Protein AF-A0A2U2RK01-F1 (afdb_monomer_lite)

Organism: NCBI:txid2182385

Structure (mmCIF, N/CA/C/O backbone):
data_AF-A0A2U2RK01-F1
#
_entry.id   AF-A0A2U2RK01-F1
#
loop_
_atom_site.group_PDB
_atom_site.id
_atom_site.type_symbol
_atom_site.label_atom_id
_atom_site.label_alt_id
_atom_site.label_comp_id
_atom_site.label_asym_id
_atom_site.label_entity_id
_atom_site.label_seq_id
_atom_site.pdbx_PDB_ins_code
_atom_site.Cartn_x
_atom_site.Cartn_y
_atom_site.Cartn_z
_atom_site.occupancy
_atom_site.B_iso_or_equiv
_atom_site.auth_seq_id
_atom_site.auth_comp_id
_atom_site.auth_asym_id
_atom_site.auth_atom_id
_atom_site.pdbx_PDB_model_num
ATOM 1 N N . MET A 1 1 ? 11.256 9.545 -13.390 1.00 51.38 1 MET A N 1
ATOM 2 C CA . MET A 1 1 ? 10.132 8.646 -13.733 1.00 51.38 1 MET A CA 1
ATOM 3 C C . MET A 1 1 ? 8.916 9.046 -12.889 1.00 51.38 1 MET A C 1
ATOM 5 O O . MET A 1 1 ? 9.085 9.247 -11.694 1.00 51.38 1 MET A O 1
ATOM 9 N N . ARG A 1 2 ? 7.728 9.264 -13.479 1.00 51.72 2 ARG A N 1
ATOM 10 C CA . ARG A 1 2 ? 6.470 9.511 -12.735 1.00 51.72 2 ARG A CA 1
ATOM 11 C C . ARG A 1 2 ? 5.554 8.297 -12.930 1.00 51.72 2 ARG A C 1
ATOM 13 O O . ARG A 1 2 ? 4.910 8.184 -13.968 1.00 51.72 2 ARG A O 1
ATOM 20 N N . LEU A 1 3 ? 5.518 7.400 -11.941 1.00 50.62 3 LEU A N 1
ATOM 21 C CA . LEU A 1 3 ? 4.809 6.107 -11.976 1.00 50.62 3 LEU A CA 1
ATOM 22 C C . LEU A 1 3 ? 3.355 6.202 -12.465 1.00 50.62 3 LEU A C 1
ATOM 24 O O . LEU A 1 3 ? 2.925 5.431 -13.317 1.00 50.62 3 LEU A O 1
ATOM 28 N N . CYS A 1 4 ? 2.611 7.193 -11.974 1.00 52.88 4 CYS A N 1
ATOM 29 C CA . CYS A 1 4 ? 1.190 7.347 -12.290 1.00 52.88 4 CYS A CA 1
ATOM 30 C C . CYS A 1 4 ? 0.921 7.860 -13.714 1.00 52.88 4 CYS A C 1
ATOM 32 O O . CYS A 1 4 ? -0.192 7.718 -14.206 1.00 52.88 4 CYS A O 1
ATOM 34 N N . THR A 1 5 ? 1.909 8.474 -14.371 1.00 51.06 5 THR A N 1
ATOM 35 C CA . THR A 1 5 ? 1.738 9.061 -15.710 1.00 51.06 5 THR A CA 1
ATOM 36 C C . THR A 1 5 ? 1.883 8.011 -16.811 1.00 51.06 5 THR A C 1
ATOM 38 O O . THR A 1 5 ? 1.189 8.095 -17.815 1.00 51.06 5 THR A O 1
ATOM 41 N N . VAL A 1 6 ? 2.743 7.004 -16.616 1.00 51.81 6 VAL A N 1
ATOM 42 C CA . VAL A 1 6 ? 3.009 5.957 -17.622 1.00 51.81 6 VAL A CA 1
ATOM 43 C C . VAL A 1 6 ? 1.928 4.873 -17.622 1.00 51.81 6 VAL A C 1
ATOM 45 O O . VAL A 1 6 ? 1.561 4.372 -18.676 1.00 51.81 6 VAL A O 1
ATOM 48 N N . GLN A 1 7 ? 1.398 4.516 -16.451 1.00 55.75 7 GLN A N 1
ATOM 49 C CA . GLN A 1 7 ? 0.491 3.370 -16.309 1.00 55.75 7 GLN A CA 1
ATOM 50 C C . GLN A 1 7 ? -0.995 3.726 -16.486 1.00 55.75 7 GLN A C 1
ATOM 52 O O . GLN A 1 7 ? -1.832 2.829 -16.490 1.00 55.75 7 GLN A O 1
ATOM 57 N N . GLY A 1 8 ? -1.367 5.015 -16.542 1.00 51.00 8 GLY A N 1
ATOM 58 C CA . GLY A 1 8 ? -2.773 5.469 -16.567 1.00 51.00 8 GLY A CA 1
ATOM 59 C C . GLY A 1 8 ? -3.612 5.051 -15.343 1.00 51.00 8 GLY A C 1
ATOM 60 O O . GLY A 1 8 ? -4.748 5.490 -15.173 1.00 51.00 8 GLY A O 1
ATOM 61 N N . SER A 1 9 ? -3.060 4.222 -14.455 1.00 53.88 9 SER A N 1
ATOM 62 C CA . SER A 1 9 ? -3.678 3.746 -13.232 1.00 53.88 9 SER A CA 1
ATOM 63 C C . SER A 1 9 ? -3.215 4.621 -12.075 1.00 53.88 9 SER A C 1
ATOM 65 O O . SER A 1 9 ? -2.096 4.500 -11.575 1.00 53.88 9 SER A O 1
ATOM 67 N N . TYR A 1 10 ? -4.096 5.504 -11.619 1.00 43.69 10 TYR A N 1
ATOM 68 C CA . TYR A 1 10 ? -3.785 6.467 -10.564 1.00 43.69 10 TYR A CA 1
ATOM 69 C C . TYR A 1 10 ? -3.496 5.845 -9.188 1.00 43.69 10 TYR A C 1
ATOM 71 O O . TYR A 1 10 ? -3.038 6.565 -8.305 1.00 43.69 10 TYR A O 1
ATOM 79 N N . ARG A 1 11 ? -3.725 4.540 -8.974 1.00 54.22 11 ARG A N 1
ATOM 80 C CA . ARG A 1 11 ? -3.339 3.832 -7.739 1.00 54.22 11 ARG A CA 1
ATOM 81 C C . ARG A 1 11 ? -3.106 2.348 -7.997 1.00 54.22 11 ARG A C 1
ATOM 83 O O . ARG A 1 11 ? -4.047 1.559 -7.903 1.00 54.22 11 ARG A O 1
ATOM 90 N N . ALA A 1 12 ? -1.863 1.963 -8.256 1.00 63.78 12 ALA A N 1
ATOM 91 C CA . ALA A 1 12 ? -1.470 0.577 -8.067 1.00 63.78 12 ALA A CA 1
ATOM 92 C C . ALA A 1 12 ? -1.521 0.297 -6.554 1.00 63.78 12 ALA A C 1
ATOM 94 O O . ALA A 1 12 ? -0.853 0.965 -5.762 1.00 63.78 12 ALA A O 1
ATOM 95 N N . ARG A 1 13 ? -2.454 -0.558 -6.123 1.00 79.69 13 ARG A N 1
ATOM 96 C CA . ARG A 1 13 ? -2.609 -0.882 -4.702 1.00 79.69 13 ARG A CA 1
ATOM 97 C C . ARG A 1 13 ? -1.554 -1.915 -4.339 1.00 79.69 13 ARG A C 1
ATOM 99 O O . ARG A 1 13 ? -1.538 -2.985 -4.931 1.00 79.69 13 ARG A O 1
ATOM 106 N N . LEU A 1 14 ? -0.739 -1.595 -3.342 1.00 90.25 14 LEU A N 1
ATOM 107 C CA . LEU A 1 14 ? 0.258 -2.517 -2.798 1.00 90.25 14 LEU A CA 1
ATOM 108 C C . LEU A 1 14 ? -0.373 -3.564 -1.876 1.00 90.25 14 LEU A C 1
ATOM 110 O O . LEU A 1 14 ? 0.243 -4.573 -1.594 1.00 90.25 14 LEU A O 1
ATOM 114 N N . THR A 1 15 ? -1.608 -3.349 -1.422 1.00 92.00 15 THR A N 1
ATOM 115 C CA . THR A 1 15 ? -2.321 -4.280 -0.548 1.00 92.00 15 THR A CA 1
ATOM 116 C C . THR A 1 15 ? -3.814 -4.384 -0.922 1.00 92.00 15 THR A C 1
ATOM 118 O O . THR A 1 15 ? -4.395 -3.426 -1.457 1.00 92.00 15 THR A O 1
ATOM 121 N N . PRO A 1 16 ? -4.459 -5.536 -0.645 1.00 92.19 16 PRO A N 1
ATOM 122 C CA . PRO A 1 16 ? -5.903 -5.773 -0.715 1.00 92.19 16 PRO A CA 1
ATOM 123 C C . PRO A 1 16 ? -6.808 -4.617 -0.287 1.00 92.19 16 PRO A C 1
ATOM 125 O O . PRO A 1 16 ? -6.508 -3.860 0.639 1.00 92.19 16 PRO A O 1
ATOM 128 N N . LYS A 1 17 ? -7.998 -4.501 -0.887 1.00 91.69 17 LYS A N 1
ATOM 129 C CA . LYS A 1 17 ? -9.002 -3.564 -0.344 1.00 91.69 17 LYS A CA 1
ATOM 130 C C . LYS A 1 17 ? -9.467 -4.093 1.026 1.00 91.69 17 LYS A C 1
ATOM 132 O O . LYS A 1 17 ? -9.724 -5.287 1.113 1.00 91.69 17 LYS A O 1
ATOM 137 N N . PRO A 1 18 ? -9.680 -3.258 2.064 1.00 93.94 18 PRO A N 1
ATOM 138 C CA . PRO A 1 18 ? -10.043 -3.753 3.399 1.00 93.94 18 PRO A CA 1
ATOM 139 C C . PRO A 1 18 ? -11.212 -4.747 3.403 1.00 93.94 18 PRO A C 1
ATOM 141 O O . PRO A 1 18 ? -11.129 -5.805 4.019 1.00 93.94 18 PRO A O 1
ATOM 144 N N . TRP A 1 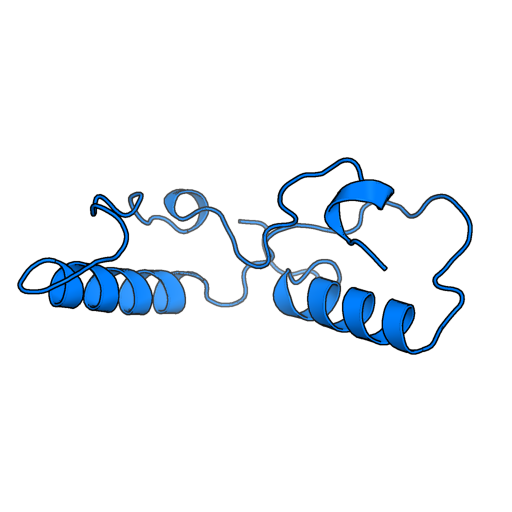19 ? -12.265 -4.471 2.631 1.00 93.25 19 TRP A N 1
ATOM 145 C CA . TRP A 1 19 ? -13.453 -5.327 2.583 1.00 93.25 19 TRP A CA 1
ATOM 146 C C . TRP A 1 19 ? -13.225 -6.684 1.914 1.00 93.25 19 TRP A C 1
ATOM 148 O O . TRP A 1 19 ? -13.994 -7.607 2.156 1.00 93.25 19 TRP A O 1
ATOM 158 N N . ARG A 1 20 ? -12.180 -6.834 1.096 1.00 93.75 20 ARG A N 1
ATOM 159 C CA . ARG A 1 20 ? -11.813 -8.125 0.502 1.00 93.75 20 ARG A CA 1
ATOM 160 C C . ARG A 1 20 ? -11.078 -9.039 1.489 1.00 93.75 20 ARG A C 1
ATOM 162 O O . ARG A 1 20 ? -11.071 -10.244 1.289 1.00 93.75 20 ARG A O 1
ATOM 169 N N . VAL A 1 21 ? -10.547 -8.480 2.581 1.00 94.31 21 VAL A N 1
ATOM 170 C CA . VAL A 1 21 ? -9.972 -9.220 3.722 1.00 94.31 21 VAL A CA 1
ATOM 171 C C . VAL A 1 21 ? -10.868 -9.147 4.968 1.00 94.31 21 VAL A C 1
ATOM 173 O O . VAL A 1 21 ? -10.401 -9.256 6.098 1.00 94.31 21 VAL A O 1
ATOM 176 N N . GLY A 1 22 ? -12.173 -8.914 4.784 1.00 93.94 22 GLY A N 1
ATOM 177 C CA . GLY A 1 22 ? -13.149 -8.915 5.880 1.00 93.94 22 GLY A CA 1
ATOM 178 C C . GLY A 1 22 ? -13.038 -7.730 6.848 1.00 93.94 22 GLY A C 1
ATOM 179 O O . GLY A 1 22 ? -13.519 -7.808 7.978 1.00 93.94 22 GLY A O 1
ATOM 180 N N . ARG A 1 23 ? -12.408 -6.621 6.440 1.00 95.12 23 ARG A N 1
ATOM 181 C CA . ARG A 1 23 ? -12.277 -5.399 7.249 1.00 95.12 23 ARG A CA 1
ATOM 182 C C . ARG A 1 23 ? -13.126 -4.260 6.696 1.00 95.12 23 ARG A C 1
ATOM 184 O O . ARG A 1 23 ? -13.175 -4.012 5.494 1.00 95.12 23 ARG A O 1
ATOM 191 N N . ALA A 1 24 ? -13.765 -3.512 7.588 1.00 94.12 24 ALA A N 1
ATOM 192 C CA . ALA A 1 24 ? -14.452 -2.284 7.211 1.00 94.12 24 ALA A CA 1
ATOM 193 C C . ALA A 1 24 ? -13.450 -1.216 6.740 1.00 94.12 24 ALA A C 1
ATOM 195 O O . ALA A 1 24 ? -12.290 -1.201 7.160 1.00 94.12 24 ALA A O 1
ATOM 196 N N . ALA A 1 25 ? -13.905 -0.297 5.888 1.00 91.94 25 ALA A N 1
ATOM 197 C CA . ALA A 1 25 ? -13.110 0.869 5.526 1.00 91.94 25 ALA A CA 1
ATOM 198 C C . ALA A 1 25 ? -12.824 1.734 6.765 1.00 91.94 25 ALA A C 1
ATOM 200 O O . ALA A 1 25 ? -13.685 1.912 7.630 1.00 91.94 25 ALA A O 1
ATOM 201 N N . LEU A 1 26 ? -11.615 2.290 6.836 1.00 93.75 26 LEU A N 1
ATOM 202 C CA . LEU A 1 26 ? -11.242 3.234 7.878 1.00 93.75 26 LEU A CA 1
ATOM 203 C C . LEU A 1 26 ? -12.086 4.511 7.765 1.00 93.75 26 LEU A C 1
ATOM 205 O O . LEU A 1 26 ? -12.047 5.202 6.749 1.00 93.75 26 LEU A O 1
ATOM 209 N N . SER A 1 27 ? -12.806 4.848 8.831 1.00 91.50 27 SER A N 1
ATOM 210 C CA . SER A 1 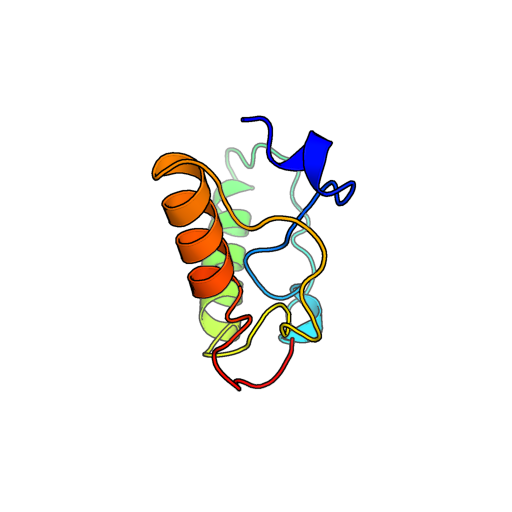27 ? -13.597 6.075 8.941 1.00 91.50 27 SER A CA 1
ATOM 211 C C . SER A 1 27 ? -12.923 7.079 9.880 1.00 91.50 27 SER A C 1
ATOM 213 O O . SER A 1 27 ? -13.320 7.239 11.037 1.00 91.50 27 SER A O 1
ATOM 215 N N . VAL A 1 28 ? -11.868 7.736 9.395 1.00 94.25 28 VAL A N 1
ATOM 216 C CA . VAL A 1 28 ? -11.206 8.858 10.085 1.00 94.25 28 VAL A CA 1
ATOM 217 C C . VAL A 1 28 ? -10.960 9.998 9.107 1.00 94.25 28 VAL A C 1
ATOM 219 O O . VAL A 1 28 ? -10.739 9.769 7.917 1.00 94.25 28 VAL A O 1
ATOM 222 N N . ARG A 1 29 ? -10.982 11.232 9.611 1.00 93.81 29 ARG A N 1
ATOM 223 C CA . ARG A 1 29 ? -10.456 12.376 8.866 1.00 93.81 29 ARG A CA 1
ATOM 224 C C . ARG A 1 29 ? -8.936 12.237 8.801 1.00 93.81 29 ARG A C 1
ATOM 226 O O . ARG A 1 29 ? -8.322 11.900 9.808 1.00 93.81 29 ARG A O 1
ATOM 233 N N . TRP A 1 30 ? -8.359 12.468 7.625 1.00 89.56 30 TRP A N 1
ATOM 234 C CA . TRP A 1 30 ? -6.910 12.505 7.444 1.00 89.56 30 TRP A CA 1
ATOM 235 C C . TRP A 1 30 ? -6.414 13.960 7.431 1.00 89.56 30 TRP A C 1
ATOM 237 O O . TRP A 1 30 ? -7.071 14.790 6.793 1.00 89.56 30 TRP A O 1
ATOM 247 N N . PRO A 1 31 ? -5.274 14.278 8.067 1.00 93.56 31 PRO A N 1
ATOM 248 C CA . PRO A 1 31 ? -4.477 13.408 8.941 1.00 93.56 31 PRO A CA 1
ATOM 249 C C . PRO A 1 31 ? -5.242 13.002 10.210 1.00 93.56 31 PRO A C 1
ATOM 251 O O . PRO A 1 31 ? -6.075 13.754 10.712 1.00 93.56 31 PRO A O 1
ATOM 254 N N . ALA A 1 32 ? -5.009 11.774 10.681 1.00 94.62 32 ALA A N 1
ATOM 255 C CA . ALA A 1 32 ? -5.595 11.299 11.930 1.00 94.62 32 ALA A CA 1
ATOM 256 C C . ALA A 1 32 ? -4.795 11.880 13.101 1.00 94.62 32 ALA A C 1
ATOM 258 O O . ALA A 1 32 ? -3.629 11.547 13.269 1.00 94.62 32 ALA A O 1
ATOM 259 N N . GLU A 1 33 ? -5.423 12.738 13.901 1.00 94.38 33 GLU A N 1
ATOM 260 C CA . GLU A 1 33 ? -4.769 13.467 14.992 1.00 94.38 33 GLU A CA 1
ATOM 261 C C . GLU A 1 33 ? -5.565 13.334 16.297 1.00 94.38 33 GLU A C 1
ATOM 263 O O . GLU A 1 33 ? -6.774 13.061 16.293 1.00 94.38 33 GLU A O 1
ATOM 268 N N . GLY A 1 34 ? -4.883 13.517 17.430 1.00 93.50 34 GLY A N 1
ATOM 269 C CA . GLY A 1 34 ? -5.492 13.450 18.757 1.00 93.50 34 GLY A CA 1
ATOM 270 C C . GLY A 1 34 ? -6.231 12.119 18.986 1.00 93.50 34 GLY A C 1
ATOM 271 O O . GLY A 1 34 ? -5.678 11.055 18.700 1.00 93.50 34 GLY A O 1
ATOM 272 N N . PRO A 1 35 ? -7.496 12.133 19.449 1.00 90.31 35 PRO A N 1
ATOM 273 C CA . PRO A 1 35 ? -8.264 10.906 19.687 1.00 90.31 35 PRO A CA 1
ATOM 274 C C . PRO A 1 35 ? -8.450 10.010 18.449 1.00 90.31 35 PRO A C 1
ATOM 276 O O . PRO A 1 35 ? -8.652 8.802 18.586 1.00 90.31 35 PRO A O 1
ATOM 279 N N . ALA A 1 36 ? -8.378 10.565 17.231 1.00 95.25 36 ALA A N 1
ATOM 280 C CA . ALA A 1 36 ? -8.523 9.789 15.998 1.00 95.25 36 ALA A CA 1
ATOM 281 C C . ALA A 1 36 ? -7.291 8.922 15.691 1.00 95.25 36 ALA A C 1
ATOM 283 O O . ALA A 1 36 ? -7.416 7.926 14.972 1.00 95.25 36 ALA A O 1
ATOM 284 N N . GLN A 1 37 ? -6.126 9.259 16.251 1.00 96.81 37 GLN A N 1
ATOM 285 C CA . GLN A 1 37 ? -4.887 8.528 16.007 1.00 96.81 37 GLN A CA 1
ATOM 286 C C . GLN A 1 37 ? -4.941 7.102 16.566 1.00 96.81 37 GLN A C 1
ATOM 288 O O . GLN A 1 37 ? -4.633 6.152 15.850 1.00 96.81 37 GLN A O 1
ATOM 293 N N . ALA A 1 38 ? -5.458 6.917 17.784 1.00 95.38 38 ALA A N 1
ATOM 294 C CA . ALA A 1 38 ? -5.625 5.583 18.364 1.00 95.38 38 ALA A CA 1
ATOM 295 C C . ALA A 1 38 ? -6.553 4.689 17.515 1.00 95.38 38 ALA A C 1
ATOM 297 O O . ALA A 1 38 ? -6.287 3.498 17.330 1.00 95.38 38 ALA A O 1
ATOM 298 N N . LYS A 1 39 ? -7.622 5.269 16.942 1.00 95.50 39 LYS A N 1
ATOM 299 C CA . LYS A 1 39 ? -8.533 4.567 16.021 1.00 95.50 39 LYS A CA 1
ATOM 300 C C . LYS A 1 39 ? -7.833 4.189 14.714 1.00 95.50 39 LYS A C 1
ATOM 302 O O . LYS A 1 39 ? -8.011 3.067 14.245 1.00 95.50 39 LYS A O 1
ATOM 307 N N . TYR A 1 40 ? -7.047 5.101 14.140 1.00 96.50 40 TYR A N 1
ATOM 308 C CA . TYR A 1 40 ? -6.230 4.830 12.956 1.00 96.50 40 TYR A CA 1
ATOM 309 C C . TYR A 1 40 ? -5.264 3.668 13.205 1.00 96.50 40 TYR A C 1
ATOM 311 O O . TYR A 1 40 ? -5.303 2.679 12.481 1.00 96.50 40 TYR A O 1
ATOM 319 N N . GLU A 1 41 ? -4.463 3.738 14.265 1.00 96.12 41 GLU A N 1
ATOM 320 C CA . GLU A 1 41 ? -3.453 2.725 14.577 1.00 96.12 41 GLU A CA 1
ATOM 321 C C . GLU A 1 41 ? -4.072 1.355 14.883 1.00 96.12 41 GLU A C 1
ATOM 323 O O . GLU A 1 41 ? -3.580 0.324 14.423 1.00 96.12 41 GLU A O 1
ATOM 328 N N . SER A 1 42 ? -5.180 1.328 15.631 1.00 95.31 42 SER A N 1
ATOM 329 C CA . SER A 1 42 ? -5.936 0.097 15.890 1.00 95.31 42 SER A CA 1
ATOM 330 C C . SER A 1 42 ? -6.461 -0.529 14.596 1.00 95.31 42 SER A C 1
ATOM 332 O O . SER A 1 42 ? -6.358 -1.746 14.401 1.00 95.31 42 SER A O 1
ATOM 334 N N . TRP A 1 43 ? -6.982 0.299 13.687 1.00 96.44 43 TRP A N 1
ATOM 335 C CA . TRP A 1 43 ? -7.450 -0.159 12.387 1.00 96.44 43 TRP A CA 1
ATOM 336 C C . TRP A 1 43 ? -6.301 -0.684 11.521 1.00 96.44 43 TRP A C 1
ATOM 338 O O . TRP A 1 43 ? -6.452 -1.758 10.945 1.00 96.44 43 TRP A O 1
ATOM 348 N N . VAL A 1 44 ? -5.155 0.010 11.478 1.00 95.12 44 VAL A N 1
ATOM 349 C CA . VAL A 1 44 ? -3.961 -0.418 10.727 1.00 95.12 44 VAL A CA 1
ATOM 350 C C . VAL A 1 44 ? -3.500 -1.792 11.198 1.00 95.12 44 VAL A C 1
ATOM 352 O O . VAL A 1 44 ? -3.453 -2.710 10.385 1.00 95.12 44 VAL A O 1
ATOM 355 N N . ARG A 1 45 ? -3.295 -1.988 12.508 1.00 95.44 45 ARG A N 1
ATOM 356 C CA . ARG A 1 45 ? -2.891 -3.296 13.060 1.00 95.44 45 ARG A CA 1
ATOM 357 C C . ARG A 1 45 ? -3.879 -4.410 12.708 1.00 95.44 45 ARG A C 1
ATOM 359 O O . ARG A 1 45 ? -3.489 -5.518 12.347 1.00 95.44 45 ARG A O 1
ATOM 366 N N . SER A 1 46 ? -5.177 -4.117 12.798 1.00 95.06 46 SER A N 1
ATOM 367 C CA . SER A 1 46 ? -6.235 -5.088 12.485 1.00 95.06 46 SER A CA 1
ATOM 368 C C . SER A 1 46 ? -6.299 -5.427 10.993 1.00 95.06 46 SER A C 1
ATOM 370 O O . SER A 1 46 ? -6.615 -6.561 10.622 1.00 95.06 46 SER A O 1
ATOM 372 N N . TYR A 1 47 ? -6.033 -4.441 10.137 1.00 95.25 47 TYR A N 1
ATOM 373 C CA . TYR A 1 47 ? -5.959 -4.603 8.692 1.00 95.25 47 TYR A CA 1
ATOM 374 C C . TYR A 1 47 ? -4.726 -5.412 8.290 1.00 95.25 47 TYR A C 1
ATOM 376 O O . TYR A 1 47 ? -4.885 -6.417 7.606 1.00 95.25 47 TYR A O 1
ATOM 384 N N . GLU A 1 48 ? -3.541 -5.055 8.786 1.00 93.19 48 GLU A N 1
ATOM 385 C CA . GLU A 1 48 ? -2.286 -5.777 8.540 1.00 93.19 48 GLU A CA 1
ATOM 386 C C . GLU A 1 48 ? -2.375 -7.240 8.982 1.00 93.19 48 GLU A C 1
ATOM 388 O O . GLU A 1 48 ? -2.006 -8.139 8.232 1.00 93.19 48 GLU A O 1
ATOM 393 N N . SER A 1 49 ? -2.974 -7.507 10.147 1.00 93.50 49 SER A N 1
ATOM 394 C CA . SER A 1 49 ? -3.226 -8.876 10.608 1.00 93.50 49 SER A CA 1
ATOM 395 C C . SER A 1 49 ? -4.170 -9.661 9.684 1.00 93.50 49 SER A C 1
ATOM 397 O O . SER A 1 49 ? -4.016 -10.873 9.546 1.00 93.50 49 SER A O 1
ATOM 399 N N . ALA 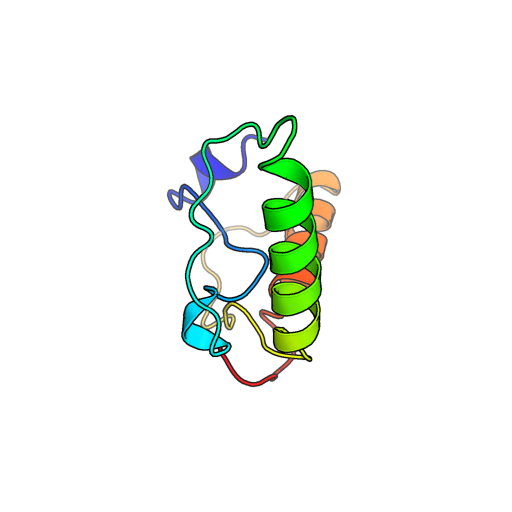A 1 50 ? -5.133 -8.997 9.035 1.00 93.69 50 ALA A N 1
ATOM 400 C CA . ALA A 1 50 ? -6.068 -9.637 8.105 1.00 93.69 50 ALA A CA 1
ATOM 401 C C . ALA A 1 50 ? 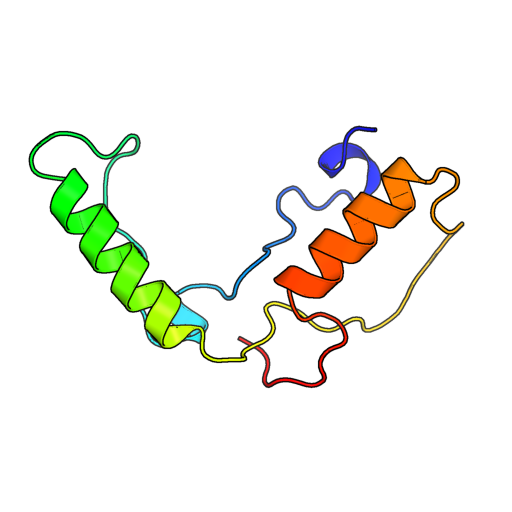-5.520 -9.819 6.684 1.00 93.69 50 ALA A C 1
ATOM 403 O O . ALA A 1 50 ? -6.064 -10.633 5.941 1.00 93.69 50 ALA A O 1
ATOM 404 N N . LEU A 1 51 ? -4.460 -9.101 6.298 1.00 90.44 51 LEU A N 1
ATOM 405 C CA . LEU A 1 51 ? -3.824 -9.276 4.990 1.00 90.44 51 LEU A CA 1
ATOM 406 C C . LEU A 1 51 ? -3.331 -10.711 4.783 1.00 90.44 51 LEU A C 1
ATOM 408 O O . LEU A 1 51 ? -3.455 -11.258 3.685 1.00 90.44 51 LEU A O 1
ATOM 412 N N . GLY A 1 52 ? -2.794 -11.331 5.840 1.00 86.00 52 GLY A N 1
ATOM 413 C CA . GLY A 1 52 ? -2.212 -12.667 5.768 1.00 86.00 52 GLY A CA 1
ATOM 414 C C . GLY A 1 52 ? -1.161 -12.747 4.657 1.00 86.00 52 GLY A C 1
ATOM 415 O O . GLY A 1 52 ? -0.218 -11.964 4.632 1.00 86.00 52 GLY A O 1
ATOM 416 N N . ARG A 1 53 ? -1.338 -13.693 3.727 1.00 85.38 53 ARG A N 1
ATOM 417 C CA . ARG A 1 53 ? -0.514 -13.822 2.511 1.00 85.38 53 ARG A CA 1
ATOM 418 C C . ARG A 1 53 ? -1.271 -13.440 1.235 1.00 85.38 53 ARG A C 1
ATOM 420 O O . ARG A 1 53 ? -0.874 -13.880 0.164 1.00 85.38 53 ARG A O 1
ATOM 427 N N . ALA A 1 54 ? -2.381 -12.709 1.327 1.00 91.81 54 ALA A N 1
ATOM 428 C CA . ALA A 1 54 ? -3.222 -12.424 0.168 1.00 91.81 54 ALA A CA 1
ATOM 429 C C . ALA A 1 54 ? -2.544 -11.461 -0.820 1.00 91.81 54 ALA A C 1
ATOM 431 O O . ALA A 1 54 ? -1.908 -10.488 -0.421 1.00 91.81 54 ALA A O 1
ATOM 432 N N . ALA A 1 55 ? -2.733 -11.713 -2.114 1.00 93.25 55 ALA A N 1
ATOM 433 C CA . ALA A 1 55 ? -2.247 -10.847 -3.180 1.00 93.25 55 ALA A CA 1
ATOM 434 C C . ALA A 1 55 ? -3.303 -9.790 -3.540 1.00 93.25 55 ALA A C 1
ATOM 436 O O . ALA A 1 55 ? -4.491 -10.093 -3.671 1.00 93.25 55 ALA A O 1
ATOM 437 N N . ALA A 1 56 ? -2.870 -8.542 -3.728 1.00 92.69 56 ALA A N 1
ATOM 438 C CA . ALA A 1 56 ? -3.727 -7.429 -4.142 1.00 92.69 56 ALA A CA 1
ATOM 439 C C . ALA A 1 56 ? -4.163 -7.551 -5.612 1.00 92.69 56 ALA A C 1
ATOM 441 O O . ALA A 1 56 ? -5.230 -7.074 -6.014 1.00 92.69 56 ALA A O 1
ATOM 442 N N . CYS A 1 57 ? -3.314 -8.163 -6.434 1.00 90.44 57 CYS A N 1
ATOM 443 C CA . CYS A 1 57 ? -3.563 -8.423 -7.842 1.00 90.44 57 CYS A CA 1
ATOM 444 C C . CYS A 1 57 ? -2.813 -9.680 -8.294 1.00 90.44 57 CYS A C 1
ATOM 446 O O . CYS A 1 57 ? -2.063 -10.282 -7.535 1.00 90.44 57 CYS A O 1
ATOM 448 N N . ARG A 1 58 ? -3.039 -10.087 -9.543 1.00 91.12 58 ARG A N 1
ATOM 449 C CA . ARG A 1 58 ? -2.263 -11.131 -10.212 1.00 91.12 58 ARG A CA 1
ATOM 450 C C . ARG A 1 58 ? -1.846 -10.620 -11.576 1.00 91.12 58 ARG A C 1
ATOM 452 O O . ARG A 1 58 ? -2.683 -10.053 -12.286 1.00 91.12 58 ARG A O 1
ATOM 459 N N . ARG A 1 59 ? -0.587 -10.839 -11.954 1.00 89.06 59 ARG A N 1
ATOM 460 C CA . ARG A 1 59 ? -0.133 -10.544 -13.310 1.00 89.06 59 ARG A CA 1
ATOM 461 C C . ARG A 1 59 ? -0.838 -11.483 -14.282 1.00 89.06 59 ARG A C 1
ATOM 463 O O . ARG A 1 59 ? -0.715 -12.699 -14.194 1.00 89.06 59 ARG A O 1
ATOM 470 N N . VAL A 1 60 ? -1.608 -10.901 -15.196 1.00 89.50 60 VAL A N 1
ATOM 471 C CA . VAL A 1 60 ? -2.275 -11.651 -16.270 1.00 89.50 60 VAL A CA 1
ATOM 472 C C . VAL A 1 60 ? -1.408 -11.651 -17.524 1.00 89.50 60 VAL A C 1
ATOM 474 O O . VAL A 1 60 ? -1.289 -12.674 -18.186 1.00 89.50 60 VAL A O 1
ATOM 477 N N . TRP A 1 61 ? -0.798 -10.508 -17.844 1.00 84.38 61 TRP A N 1
ATOM 478 C CA . TRP A 1 61 ? 0.019 -10.325 -19.038 1.00 84.38 61 TRP A CA 1
ATOM 479 C C . TRP A 1 61 ? 0.858 -9.038 -18.938 1.00 84.38 61 TRP A C 1
ATOM 481 O O . TRP A 1 61 ? 0.561 -8.171 -18.113 1.00 84.38 61 TRP A O 1
ATOM 491 N N . TRP A 1 62 ? 1.890 -8.917 -19.778 1.00 82.50 62 TRP A N 1
ATOM 492 C CA . TRP A 1 62 ? 2.740 -7.732 -19.920 1.00 82.50 62 TRP A CA 1
ATOM 493 C C . TRP A 1 62 ? 2.742 -7.245 -21.372 1.00 82.50 62 TRP A C 1
ATOM 495 O O . TRP A 1 62 ? 2.953 -8.044 -22.283 1.00 82.50 62 TRP A O 1
ATOM 505 N N . ASN A 1 63 ? 2.590 -5.933 -21.575 1.00 82.44 63 ASN A N 1
ATOM 506 C CA . ASN A 1 63 ? 2.698 -5.289 -22.885 1.00 82.44 63 ASN A CA 1
ATOM 507 C C . ASN A 1 63 ? 3.847 -4.281 -22.930 1.00 82.44 63 ASN A C 1
ATOM 509 O O . ASN A 1 63 ? 4.078 -3.567 -21.957 1.00 82.44 63 ASN A O 1
ATOM 513 N N . GLY A 1 64 ? 4.440 -4.109 -24.109 1.00 81.00 64 GLY A N 1
ATOM 514 C CA . GLY A 1 64 ? 5.384 -3.033 -24.389 1.00 81.00 64 GLY A CA 1
ATOM 515 C C . 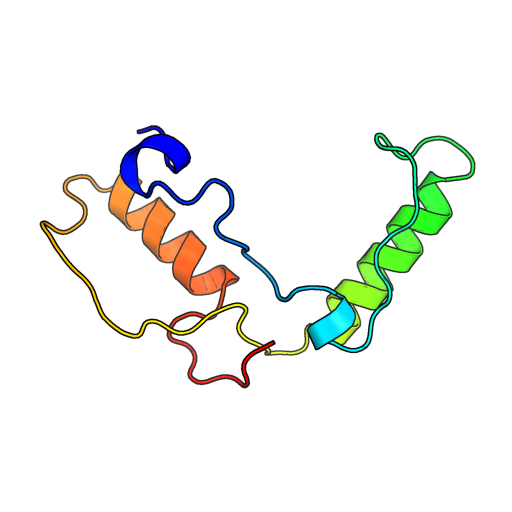GLY A 1 64 ? 6.817 -3.326 -23.949 1.00 81.00 64 GLY A C 1
ATOM 516 O O . GLY A 1 64 ? 7.161 -4.429 -23.520 1.00 81.00 64 GLY A O 1
ATOM 517 N N . VAL A 1 65 ? 7.671 -2.314 -24.103 1.00 80.56 65 VAL A N 1
ATOM 518 C CA . VAL A 1 65 ? 9.098 -2.413 -23.782 1.00 80.56 65 VAL A CA 1
ATOM 519 C C . VAL A 1 65 ? 9.272 -2.483 -22.264 1.00 80.56 65 VAL A C 1
ATOM 521 O O . VAL A 1 65 ? 8.670 -1.703 -21.527 1.00 80.56 65 VAL A O 1
ATOM 524 N N . GLY A 1 66 ? 10.080 -3.442 -21.807 1.00 81.25 66 GLY A N 1
ATOM 525 C CA . GLY A 1 66 ? 10.434 -3.611 -20.397 1.00 81.25 66 GLY A CA 1
ATOM 526 C C . GLY A 1 66 ? 11.158 -2.393 -19.798 1.00 81.25 66 GLY A C 1
ATOM 527 O O . GLY A 1 66 ? 11.539 -1.476 -20.528 1.00 81.25 66 GLY A O 1
ATOM 528 N N . PRO A 1 67 ? 11.382 -2.373 -18.471 1.00 85.19 67 PRO A N 1
ATOM 529 C CA . PRO A 1 67 ? 12.085 -1.277 -17.802 1.00 85.19 67 PRO A CA 1
ATOM 530 C C . PRO A 1 67 ? 13.490 -1.059 -18.386 1.00 85.19 67 PRO A C 1
ATOM 532 O O . PRO A 1 67 ? 14.305 -1.985 -18.437 1.00 85.19 67 PRO A O 1
ATOM 535 N N . ALA A 1 68 ? 13.787 0.177 -18.785 1.00 86.81 68 ALA A N 1
ATOM 536 C CA . ALA A 1 68 ? 15.027 0.562 -19.454 1.00 86.81 68 ALA A CA 1
ATOM 537 C C . ALA A 1 68 ? 16.167 0.794 -18.450 1.00 86.81 68 ALA A C 1
ATOM 539 O O . ALA A 1 68 ? 17.311 0.416 -18.708 1.00 86.81 68 ALA A O 1
ATOM 540 N N . THR A 1 69 ? 15.864 1.359 -17.278 1.00 89.31 69 THR A N 1
ATOM 541 C CA . THR A 1 69 ? 16.875 1.687 -16.253 1.00 89.31 69 THR A CA 1
ATOM 542 C C . THR A 1 69 ? 16.778 0.799 -15.010 1.00 89.31 69 THR A C 1
ATOM 544 O O . THR A 1 69 ? 15.737 0.198 -14.738 1.00 89.31 69 THR A O 1
ATOM 547 N N . ASP A 1 70 ? 17.849 0.748 -14.211 1.00 91.44 70 ASP A N 1
ATOM 548 C CA . ASP A 1 70 ? 17.849 0.011 -12.938 1.00 91.44 70 ASP A CA 1
ATOM 549 C C . ASP A 1 70 ? 16.821 0.555 -11.946 1.00 91.44 70 ASP A C 1
ATOM 551 O O . ASP A 1 70 ? 16.150 -0.221 -11.272 1.00 91.44 70 ASP A O 1
ATOM 555 N N . GLY A 1 71 ? 16.627 1.876 -11.908 1.00 87.50 71 GLY A N 1
ATOM 556 C CA . GLY A 1 71 ? 15.608 2.482 -11.052 1.00 87.50 71 GLY A CA 1
ATOM 557 C C . GLY A 1 71 ? 14.192 2.038 -11.429 1.00 87.50 71 GLY A C 1
ATOM 558 O O . GLY A 1 71 ? 13.363 1.801 -10.556 1.00 87.50 71 GLY A O 1
ATOM 559 N N . GLU A 1 72 ? 13.909 1.861 -12.722 1.00 84.94 72 GLU A N 1
ATOM 560 C CA . GLU A 1 72 ? 12.611 1.345 -13.174 1.00 84.94 72 GLU A CA 1
ATOM 561 C C . GLU A 1 72 ? 12.431 -0.128 -12.799 1.00 84.94 72 GLU A C 1
ATOM 563 O O . GLU A 1 72 ? 11.362 -0.505 -12.318 1.00 84.94 72 GLU A O 1
ATOM 568 N N . ARG A 1 73 ? 13.486 -0.940 -12.947 1.00 87.69 73 ARG A N 1
ATOM 569 C CA . ARG A 1 73 ? 13.495 -2.348 -12.519 1.00 87.69 73 ARG A CA 1
ATOM 570 C C . ARG A 1 73 ? 13.238 -2.490 -11.019 1.00 87.69 73 ARG A C 1
ATOM 572 O O . ARG A 1 73 ? 12.400 -3.295 -10.629 1.00 87.69 73 ARG A O 1
ATOM 579 N N . GLN A 1 74 ? 13.912 -1.691 -10.194 1.00 90.12 74 GLN A N 1
ATOM 580 C CA . GLN A 1 74 ? 13.776 -1.726 -8.734 1.00 90.12 74 GLN A CA 1
ATOM 581 C C . GLN A 1 74 ? 12.364 -1.357 -8.277 1.00 90.12 74 GLN A C 1
ATOM 583 O O . GLN A 1 74 ? 11.793 -2.023 -7.419 1.00 90.12 74 GLN A O 1
ATOM 588 N N . VAL A 1 75 ? 11.783 -0.313 -8.868 1.00 87.50 75 VAL A N 1
ATOM 589 C CA . VAL A 1 75 ? 10.431 0.132 -8.521 1.00 87.50 75 VAL A CA 1
ATOM 590 C C . VAL A 1 75 ? 9.378 -0.902 -8.922 1.00 87.50 75 VAL A C 1
ATOM 592 O O . VAL A 1 75 ? 8.463 -1.157 -8.140 1.00 87.50 75 VAL A O 1
ATOM 595 N N . LEU A 1 76 ? 9.500 -1.502 -10.112 1.00 87.31 76 LEU A N 1
ATOM 596 C CA . LEU A 1 76 ? 8.590 -2.565 -10.547 1.00 87.31 76 LEU A CA 1
ATOM 597 C C . LEU A 1 76 ? 8.715 -3.800 -9.651 1.00 87.31 76 LEU A C 1
ATOM 599 O O . LEU A 1 76 ? 7.703 -4.270 -9.148 1.00 87.31 76 LEU A O 1
ATOM 603 N N . ALA A 1 77 ? 9.940 -4.252 -9.366 1.00 89.94 77 ALA A N 1
ATOM 604 C CA . ALA A 1 77 ? 10.176 -5.387 -8.476 1.00 89.94 77 ALA A CA 1
ATOM 605 C C . ALA A 1 77 ? 9.563 -5.165 -7.083 1.00 89.94 77 ALA A C 1
ATOM 607 O O . ALA A 1 77 ? 8.833 -6.024 -6.597 1.00 89.94 77 ALA A O 1
ATOM 608 N N . LEU A 1 78 ? 9.778 -3.988 -6.482 1.00 91.56 78 LEU A N 1
ATOM 609 C CA . LEU A 1 78 ? 9.188 -3.640 -5.186 1.00 91.56 78 LEU A CA 1
ATOM 610 C C . LEU A 1 78 ? 7.654 -3.627 -5.240 1.00 91.56 78 LEU A C 1
ATOM 612 O O . LEU A 1 78 ? 6.984 -4.097 -4.323 1.00 91.56 78 LEU A O 1
ATOM 616 N N . HIS A 1 79 ? 7.079 -3.080 -6.311 1.00 90.12 79 HIS A N 1
ATOM 617 C CA . HIS A 1 79 ? 5.633 -3.084 -6.500 1.00 90.12 79 HIS A CA 1
ATOM 618 C C . HIS A 1 79 ? 5.081 -4.514 -6.600 1.00 90.12 79 HIS A C 1
ATOM 620 O O . HIS A 1 79 ? 4.075 -4.842 -5.964 1.00 90.12 79 HIS A O 1
ATOM 626 N N . ASP A 1 80 ? 5.718 -5.357 -7.406 1.00 90.81 80 ASP A N 1
ATOM 627 C CA . ASP A 1 80 ? 5.269 -6.720 -7.671 1.00 90.81 80 ASP A CA 1
ATOM 628 C C . ASP A 1 80 ? 5.382 -7.605 -6.430 1.00 90.81 80 ASP A C 1
ATOM 630 O O . ASP A 1 80 ? 4.467 -8.389 -6.165 1.00 90.81 80 ASP A O 1
ATOM 634 N N . GLU A 1 81 ? 6.444 -7.410 -5.642 1.00 92.25 81 GLU A N 1
ATOM 635 C CA . GLU A 1 81 ? 6.649 -8.035 -4.337 1.00 92.25 81 GLU A CA 1
ATOM 636 C C . GLU A 1 81 ? 5.530 -7.655 -3.362 1.00 92.25 81 GLU A C 1
ATOM 638 O O . GLU A 1 81 ? 4.822 -8.528 -2.863 1.00 92.25 81 GLU A O 1
ATOM 643 N N . LEU A 1 82 ? 5.319 -6.355 -3.131 1.00 92.44 82 LEU A N 1
ATOM 644 C CA . LEU A 1 82 ? 4.354 -5.887 -2.133 1.00 92.44 82 LEU A CA 1
ATOM 645 C C . LEU A 1 82 ? 2.912 -6.233 -2.515 1.00 92.44 82 LEU A C 1
ATOM 647 O O . LEU A 1 82 ? 2.140 -6.675 -1.669 1.00 92.44 82 LEU A O 1
ATOM 651 N N . SER A 1 83 ? 2.556 -6.082 -3.794 1.00 92.75 83 SER A N 1
ATOM 652 C CA . SER A 1 83 ? 1.220 -6.435 -4.294 1.00 92.75 83 SER A CA 1
ATOM 653 C C . SER A 1 83 ? 0.972 -7.945 -4.358 1.00 92.75 83 SER A C 1
ATOM 655 O O . SER A 1 83 ? -0.179 -8.367 -4.508 1.00 92.75 83 SER A O 1
ATOM 657 N N . GLY A 1 84 ? 2.024 -8.761 -4.257 1.00 93.44 84 GLY A N 1
ATOM 658 C CA . GLY A 1 84 ? 1.954 -10.210 -4.385 1.00 93.44 84 GLY A CA 1
ATOM 659 C C . GLY A 1 84 ? 1.606 -10.686 -5.798 1.00 93.44 84 GLY A C 1
ATOM 660 O O . GLY A 1 84 ? 1.128 -11.813 -5.947 1.00 93.44 84 GLY A O 1
ATOM 661 N N . SER A 1 85 ? 1.826 -9.855 -6.822 1.00 92.56 85 SER A N 1
ATOM 662 C CA . SER A 1 85 ? 1.299 -10.057 -8.182 1.00 92.56 85 SER A CA 1
ATOM 663 C C . SER A 1 85 ? 1.721 -11.371 -8.855 1.00 92.56 85 SER A C 1
ATOM 665 O O . SER A 1 85 ? 0.975 -11.894 -9.688 1.00 92.56 85 SER A O 1
ATOM 667 N N . ASP A 1 86 ? 2.862 -11.929 -8.440 1.00 91.69 86 ASP A N 1
ATOM 668 C CA . ASP A 1 86 ? 3.444 -13.173 -8.957 1.00 91.69 86 ASP A CA 1
ATOM 669 C C . ASP A 1 86 ? 3.475 -14.319 -7.927 1.00 91.69 86 ASP A C 1
ATOM 671 O O . ASP A 1 86 ? 4.014 -15.389 -8.196 1.00 91.69 86 ASP A O 1
ATOM 675 N N . THR A 1 87 ? 2.906 -14.129 -6.733 1.00 90.19 87 THR A N 1
ATOM 676 C CA . THR A 1 87 ? 3.088 -15.071 -5.605 1.00 90.19 87 THR A CA 1
ATOM 677 C C . THR A 1 87 ? 2.208 -16.323 -5.675 1.00 90.19 87 THR A C 1
ATOM 679 O O . THR A 1 87 ? 2.412 -17.262 -4.910 1.00 90.19 87 THR A O 1
ATOM 682 N N . GLY A 1 88 ? 1.193 -16.346 -6.547 1.00 88.25 88 GLY A N 1
ATOM 683 C CA . GLY A 1 88 ? 0.194 -17.424 -6.599 1.00 88.25 88 GLY A CA 1
ATOM 684 C C . GLY A 1 88 ? -0.756 -17.471 -5.392 1.00 88.25 88 GLY A C 1
ATOM 685 O O . GLY A 1 88 ? -1.622 -18.343 -5.331 1.00 88.25 88 GLY A O 1
ATOM 686 N N . SER A 1 89 ? -0.629 -16.532 -4.452 1.00 90.94 89 SER A N 1
ATOM 687 C CA . SER A 1 89 ? -1.512 -16.404 -3.298 1.00 90.94 89 SER A CA 1
ATOM 688 C C . SER A 1 89 ? -2.969 -16.132 -3.681 1.00 90.94 89 SER A C 1
ATOM 690 O O . SER A 1 89 ? -3.286 -15.663 -4.778 1.00 90.94 89 SER A O 1
ATOM 692 N N . ALA A 1 90 ? -3.876 -16.385 -2.735 1.00 91.88 90 ALA A N 1
ATOM 693 C CA . ALA A 1 90 ? -5.283 -16.031 -2.887 1.00 91.88 90 ALA A CA 1
ATOM 694 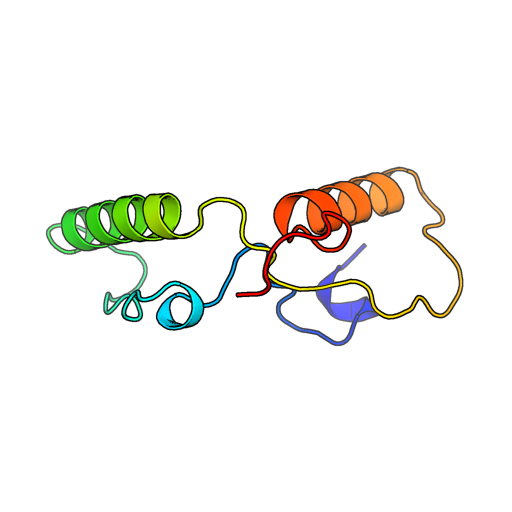C C . ALA A 1 90 ? -5.448 -14.520 -3.132 1.00 91.88 90 ALA A C 1
ATOM 696 O O . ALA A 1 90 ? -4.809 -13.702 -2.467 1.00 91.88 90 ALA A O 1
ATOM 697 N N . LEU A 1 91 ? -6.316 -14.161 -4.080 1.00 91.94 91 LEU A N 1
ATOM 698 C CA . LEU A 1 91 ? -6.605 -12.768 -4.410 1.00 91.94 91 LEU A CA 1
ATOM 699 C C . LEU A 1 91 ? -7.550 -12.139 -3.386 1.00 91.94 91 LEU A C 1
ATOM 701 O O . LEU A 1 91 ? -8.604 -12.706 -3.089 1.00 91.94 91 LEU A O 1
ATOM 705 N N . ALA A 1 92 ? -7.202 -10.933 -2.938 1.00 89.50 92 ALA A N 1
ATOM 706 C CA . ALA A 1 92 ? -8.045 -10.061 -2.122 1.00 89.50 92 ALA A CA 1
ATOM 707 C C . ALA A 1 92 ? -7.903 -8.587 -2.546 1.00 89.50 92 ALA A C 1
ATOM 709 O O . ALA A 1 92 ? -7.634 -8.300 -3.728 1.00 89.50 92 ALA A O 1
#

Sequence (92 aa):
MRLCTVQGSYRARLTPKPWRVGRAALSVRWPAEGPAQAKYESWVRSYESALGRAAACRRVWWNGVGPATDGERQVLALHDELSGSDTGSALA

Secondary structure (DSSP, 8-state):
--HHHHSS-S---SS--GGGGT-PPP--PSS--THHHHHHHHHHHHHHHHHTT-BS-------SPPP-SHHHHHHHHHHHHHHTTTS-PPB-

pLDDT: mean 86.04, std 13.55, range [43.69, 96.81]

Radius of gyration: 15.86 Å; chains: 1; bounding box: 32×31×44 Å

Foldseek 3Di:
DDVCVVPVDNDLDLAADQVVLVHDDQDAPPPQDDPRVVSVVVSVVVSVVSRPLAAQEADPDDDDDPDPDPVSVVVVVSSCVSNVHHVPHHHD